Protein AF-A0A3D0TKR8-F1 (afdb_monomer)

pLDDT: mean 88.48, std 5.49, range [61.72, 96.56]

Mean predicted aligned error: 4.97 Å

Sequence (69 aa):
LGTAVLLGVNWFVYIYGVNTNQIVETSLGYFINPLFNVLLGAIFLKERLNYWQSLALGMAALGVLNFLW

Radius of gyration: 14.6 Å; Cα contacts (8 Å, |Δi|>4): 22; chains: 1; bounding box: 24×36×36 Å

Secondary structure (DSSP, 8-state):
-HHHHHHHHHHHHHHHHHHTT-HHHHHHHHHHHHHHHHHHIIIII-----HHHHHHHHHHHHHHHHHT-

Structure (mmCIF, N/CA/C/O backbone):
data_AF-A0A3D0TKR8-F1
#
_entry.id   AF-A0A3D0TKR8-F1
#
loop_
_atom_site.group_PDB
_atom_site.id
_atom_site.type_symbol
_atom_site.label_atom_id
_atom_site.label_alt_id
_atom_site.label_comp_id
_atom_site.label_asym_id
_atom_site.label_entity_id
_atom_site.label_seq_id
_atom_site.pdbx_PDB_ins_code
_atom_site.Cartn_x
_atom_site.Cartn_y
_atom_site.Cartn_z
_atom_site.occupancy
_atom_site.B_iso_or_equiv
_atom_site.auth_seq_id
_atom_site.auth_comp_id
_atom_site.auth_asym_id
_atom_site.auth_atom_id
_atom_site.pdbx_PDB_model_num
ATOM 1 N N . LEU A 1 1 ? -2.104 -24.514 -3.057 1.00 87.00 1 LEU A N 1
ATOM 2 C CA . LEU A 1 1 ? -2.211 -24.051 -4.462 1.00 87.00 1 LEU A CA 1
ATOM 3 C C . LEU A 1 1 ? -2.436 -22.542 -4.555 1.00 87.00 1 LEU A C 1
ATOM 5 O O . LEU A 1 1 ? -1.595 -21.883 -5.141 1.00 87.00 1 LEU A O 1
ATOM 9 N N . GLY A 1 2 ? -3.482 -21.978 -3.933 1.00 91.62 2 GLY A N 1
ATOM 10 C CA . GLY A 1 2 ? -3.758 -20.529 -3.995 1.00 91.62 2 GLY A CA 1
ATOM 11 C C . GLY A 1 2 ? -2.604 -19.628 -3.526 1.00 91.62 2 GLY A C 1
ATOM 12 O O . GLY A 1 2 ? -2.238 -18.693 -4.227 1.00 91.62 2 GLY A O 1
ATOM 13 N N . THR A 1 3 ? -1.953 -19.959 -2.407 1.00 92.94 3 THR A N 1
ATOM 14 C CA . THR A 1 3 ? -0.753 -19.247 -1.927 1.00 92.94 3 THR A CA 1
ATOM 15 C C . THR A 1 3 ? 0.420 -19.328 -2.901 1.00 92.94 3 THR A C 1
ATOM 17 O O . THR A 1 3 ? 1.063 -18.318 -3.150 1.00 92.94 3 THR A O 1
ATOM 20 N N . ALA A 1 4 ? 0.672 -20.498 -3.497 1.00 94.50 4 ALA A N 1
ATOM 21 C CA . ALA A 1 4 ? 1.739 -20.684 -4.483 1.00 94.50 4 ALA A CA 1
ATOM 22 C C . ALA A 1 4 ? 1.492 -19.878 -5.769 1.00 94.50 4 ALA A C 1
ATOM 24 O O . ALA A 1 4 ? 2.429 -19.307 -6.318 1.00 94.50 4 ALA A O 1
ATOM 25 N N . VAL A 1 5 ? 0.235 -19.781 -6.217 1.00 96.56 5 VAL A N 1
ATOM 26 C CA . VAL A 1 5 ? -0.147 -18.937 -7.361 1.00 96.56 5 VAL A CA 1
ATOM 27 C C . VAL A 1 5 ? 0.069 -17.460 -7.037 1.00 96.56 5 VAL A C 1
ATOM 29 O O . VAL A 1 5 ? 0.683 -16.762 -7.834 1.00 96.56 5 VAL A O 1
ATOM 32 N N . LEU A 1 6 ? -0.362 -16.988 -5.862 1.00 93.38 6 LEU A N 1
ATOM 33 C CA . LEU A 1 6 ? -0.150 -15.597 -5.438 1.00 93.38 6 LEU A CA 1
ATOM 34 C C . LEU A 1 6 ? 1.339 -15.234 -5.372 1.00 93.38 6 LEU A C 1
ATOM 36 O O . LEU A 1 6 ? 1.744 -14.192 -5.883 1.00 93.38 6 LEU A O 1
ATOM 40 N N . LEU A 1 7 ? 2.155 -16.116 -4.791 1.00 93.88 7 LEU A N 1
ATOM 41 C CA . LEU A 1 7 ? 3.606 -15.941 -4.714 1.00 93.88 7 LEU A CA 1
ATOM 42 C C . LEU A 1 7 ? 4.247 -15.946 -6.108 1.00 93.88 7 LEU A C 1
ATOM 44 O O . LEU A 1 7 ? 5.088 -15.098 -6.397 1.00 93.88 7 LEU A O 1
ATOM 48 N N . GLY A 1 8 ? 3.812 -16.858 -6.983 1.00 96.12 8 GLY A N 1
ATOM 49 C CA . GLY A 1 8 ? 4.278 -16.941 -8.366 1.00 96.12 8 GLY A CA 1
ATOM 50 C C . GLY A 1 8 ? 3.936 -15.696 -9.185 1.00 96.12 8 GLY A C 1
ATOM 51 O O . GLY A 1 8 ? 4.803 -15.164 -9.871 1.00 96.12 8 GLY A O 1
ATOM 52 N N . VAL A 1 9 ? 2.707 -15.183 -9.071 1.00 94.88 9 VAL A N 1
ATO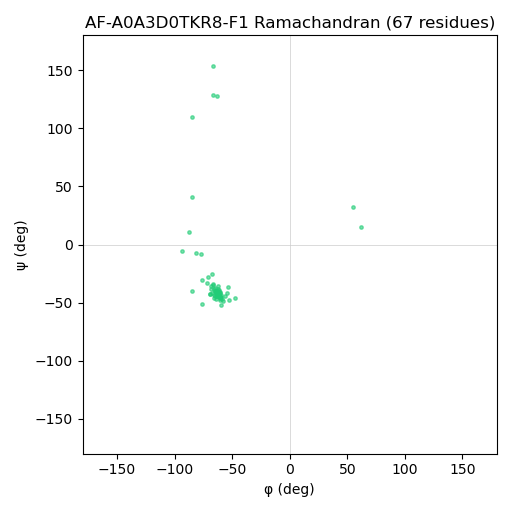M 53 C CA . VAL A 1 9 ? 2.281 -13.938 -9.733 1.00 94.88 9 VAL A CA 1
ATOM 54 C C . VAL A 1 9 ? 3.089 -12.748 -9.220 1.00 94.88 9 VAL A C 1
ATOM 56 O O . VAL A 1 9 ? 3.557 -11.946 -10.023 1.00 94.88 9 VAL A O 1
ATOM 59 N N . ASN A 1 10 ? 3.304 -12.648 -7.905 1.00 92.38 10 ASN A N 1
ATOM 60 C CA . ASN A 1 10 ? 4.099 -11.569 -7.321 1.00 92.38 10 ASN A CA 1
ATOM 61 C C . ASN A 1 10 ? 5.537 -11.556 -7.873 1.00 92.38 10 ASN A C 1
ATOM 63 O O . ASN A 1 10 ? 6.014 -10.519 -8.334 1.00 92.38 10 ASN A O 1
ATOM 67 N N . TRP A 1 11 ? 6.186 -12.722 -7.917 1.00 93.62 11 TRP A N 1
ATOM 68 C CA . TRP A 1 11 ? 7.522 -12.872 -8.498 1.00 93.62 11 TRP A CA 1
ATOM 69 C C . TRP A 1 11 ? 7.563 -12.581 -9.997 1.00 93.62 11 TRP A C 1
ATOM 71 O O . TRP A 1 11 ? 8.495 -11.936 -10.474 1.00 93.62 11 TRP A O 1
ATOM 81 N N . PHE A 1 12 ? 6.557 -13.032 -10.744 1.00 94.25 12 PHE A N 1
ATOM 82 C CA . PHE A 1 12 ? 6.465 -12.771 -12.176 1.00 94.25 12 PHE A CA 1
ATOM 83 C C . PHE A 1 12 ? 6.386 -11.269 -12.473 1.00 94.25 12 PHE A C 1
ATOM 85 O O . PHE A 1 12 ? 7.131 -10.773 -13.315 1.00 94.25 12 PHE A O 1
ATOM 92 N N . VAL A 1 13 ? 5.537 -10.535 -11.745 1.00 91.00 13 VAL A N 1
ATOM 93 C CA . VAL A 1 13 ? 5.395 -9.077 -11.892 1.00 91.00 13 VAL A CA 1
ATOM 94 C C . VAL A 1 13 ? 6.707 -8.359 -11.566 1.00 91.00 13 VAL A C 1
ATOM 96 O O . VAL A 1 13 ? 7.098 -7.457 -12.303 1.00 91.00 13 VAL A O 1
ATOM 99 N N . TYR A 1 14 ? 7.424 -8.794 -10.524 1.00 89.81 14 TYR A N 1
ATOM 100 C CA . TYR A 1 14 ? 8.745 -8.256 -10.189 1.00 89.81 14 TYR A CA 1
ATOM 101 C C . TYR A 1 14 ? 9.756 -8.442 -11.331 1.00 89.81 14 TYR A C 1
ATOM 103 O O . TYR A 1 14 ? 10.379 -7.480 -11.780 1.00 89.81 14 TYR A O 1
ATOM 111 N N . ILE A 1 15 ? 9.893 -9.673 -11.841 1.00 91.50 15 ILE A N 1
ATOM 112 C CA . ILE A 1 15 ? 10.822 -9.987 -12.937 1.00 91.50 15 ILE A CA 1
ATOM 113 C C . ILE A 1 15 ? 10.456 -9.186 -14.191 1.00 91.50 15 ILE A C 1
ATOM 115 O O . ILE A 1 15 ? 11.344 -8.653 -14.857 1.00 91.50 15 ILE A O 1
ATOM 119 N N . TYR A 1 16 ? 9.166 -9.074 -14.503 1.00 93.12 16 TYR A N 1
ATOM 120 C CA . TYR A 1 16 ? 8.677 -8.277 -15.624 1.00 93.12 16 TYR A CA 1
ATOM 121 C C . TYR A 1 16 ? 9.052 -6.792 -15.485 1.00 93.12 16 TYR A C 1
ATOM 123 O O . TYR A 1 16 ? 9.599 -6.209 -16.422 1.00 93.12 16 TYR A O 1
ATOM 131 N N . GLY A 1 17 ? 8.829 -6.191 -14.314 1.00 88.81 17 GLY A N 1
ATOM 132 C CA . GLY A 1 17 ? 9.192 -4.798 -14.040 1.00 88.81 17 GLY A CA 1
ATOM 133 C C . GLY A 1 17 ? 10.694 -4.536 -14.197 1.00 88.81 17 GLY A C 1
ATOM 134 O O . GLY A 1 17 ? 11.105 -3.598 -14.876 1.00 88.81 17 GLY A O 1
ATOM 135 N N . VAL A 1 18 ? 11.542 -5.429 -13.683 1.00 90.12 18 VAL A N 1
ATOM 136 C CA . VAL A 1 18 ? 13.000 -5.310 -13.853 1.00 90.12 18 VAL A CA 1
ATOM 137 C C . VAL A 1 18 ? 13.417 -5.444 -15.324 1.00 90.12 18 VAL A C 1
ATOM 1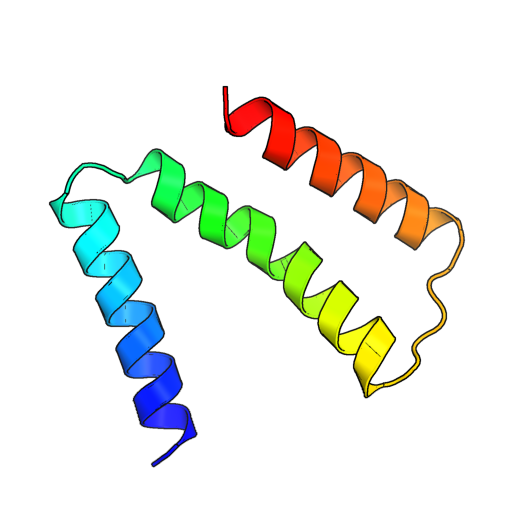39 O O . VAL A 1 18 ? 14.209 -4.636 -15.806 1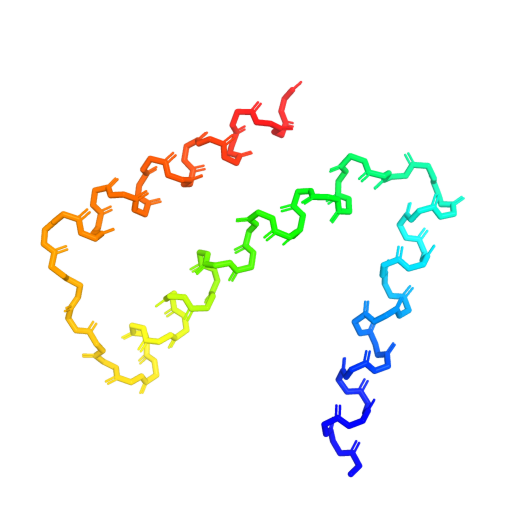.00 90.12 18 VAL A O 1
ATOM 142 N N . ASN A 1 19 ? 12.866 -6.414 -16.064 1.00 92.88 19 ASN A N 1
ATOM 143 C CA . ASN A 1 19 ? 13.206 -6.626 -17.480 1.00 92.88 19 ASN A CA 1
ATOM 144 C C . ASN A 1 19 ? 12.727 -5.490 -18.396 1.00 92.88 19 ASN A C 1
ATOM 146 O O . ASN A 1 19 ? 13.310 -5.265 -19.453 1.00 92.88 19 ASN A O 1
ATOM 150 N N . THR A 1 20 ? 11.685 -4.761 -17.998 1.00 92.31 20 THR A N 1
ATOM 151 C CA . THR A 1 20 ? 11.171 -3.595 -18.733 1.00 92.31 20 THR A CA 1
ATOM 152 C C . THR A 1 20 ? 11.873 -2.286 -18.355 1.00 92.31 20 THR A C 1
ATOM 154 O O . THR A 1 20 ? 11.432 -1.219 -18.772 1.00 92.31 20 THR A O 1
ATOM 157 N N . ASN A 1 21 ? 12.985 -2.352 -17.606 1.00 87.12 21 ASN A N 1
ATOM 158 C CA . ASN A 1 21 ? 13.720 -1.210 -17.041 1.00 87.12 21 ASN A CA 1
ATOM 159 C C . ASN A 1 21 ? 12.906 -0.357 -16.047 1.00 87.12 21 ASN A C 1
ATOM 161 O O . ASN A 1 21 ? 13.346 0.719 -15.650 1.00 87.12 21 ASN A O 1
ATOM 165 N N . GLN A 1 22 ? 11.773 -0.866 -15.564 1.00 87.06 22 GLN A N 1
ATOM 166 C CA . GLN A 1 22 ? 10.906 -0.248 -14.554 1.00 87.06 22 GLN A CA 1
ATOM 167 C C . GLN A 1 22 ? 11.397 -0.568 -13.134 1.00 87.06 22 GLN A C 1
ATOM 169 O O . GLN A 1 22 ? 10.630 -0.892 -12.225 1.00 87.06 22 GLN A O 1
ATOM 174 N N . ILE A 1 23 ? 12.715 -0.542 -12.921 1.00 84.19 23 ILE A N 1
ATOM 175 C CA . ILE A 1 23 ? 13.339 -0.971 -11.658 1.00 84.19 23 ILE A CA 1
ATOM 176 C C . ILE A 1 23 ? 12.936 -0.032 -10.513 1.00 84.19 23 ILE A C 1
ATOM 178 O O . ILE A 1 23 ? 12.670 -0.481 -9.397 1.00 84.19 23 ILE A O 1
ATOM 182 N N . VAL A 1 24 ? 12.845 1.267 -10.802 1.00 83.38 24 VAL A N 1
ATOM 183 C CA . VAL A 1 24 ? 12.439 2.316 -9.856 1.00 83.38 24 VAL A CA 1
ATOM 184 C C . VAL A 1 24 ? 10.986 2.107 -9.411 1.00 83.38 24 VAL A C 1
ATOM 186 O O . VAL A 1 24 ? 10.708 2.067 -8.214 1.00 83.38 24 VAL A O 1
ATOM 189 N N . GLU A 1 25 ? 10.079 1.851 -10.354 1.00 84.25 25 GLU A N 1
ATOM 190 C CA . GLU A 1 25 ? 8.656 1.571 -10.097 1.00 84.25 25 GLU A CA 1
ATOM 191 C C . GLU A 1 25 ? 8.447 0.224 -9.385 1.00 84.25 25 GLU A C 1
ATOM 193 O O . GLU A 1 25 ? 7.615 0.090 -8.486 1.00 84.25 25 GLU A O 1
ATOM 198 N N . THR A 1 2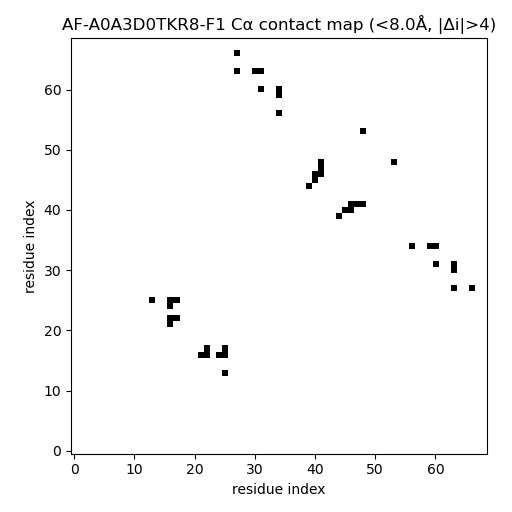6 ? 9.262 -0.776 -9.719 1.00 86.12 26 THR A N 1
ATOM 199 C CA . THR A 1 26 ? 9.249 -2.078 -9.038 1.00 86.12 26 THR A CA 1
ATOM 200 C C . THR A 1 26 ? 9.680 -1.931 -7.575 1.00 86.12 26 THR A C 1
ATOM 202 O O . THR A 1 26 ? 9.082 -2.525 -6.677 1.00 86.12 26 THR A O 1
ATOM 205 N N . SER A 1 27 ? 10.686 -1.091 -7.315 1.00 83.94 27 SER A N 1
ATOM 206 C CA . SER A 1 27 ? 11.174 -0.779 -5.965 1.00 83.94 27 SER A CA 1
ATOM 207 C C . SER A 1 27 ? 10.149 0.030 -5.161 1.00 83.94 27 SER A C 1
ATOM 209 O O . SER A 1 27 ? 9.929 -0.249 -3.983 1.00 83.94 27 SER A O 1
ATOM 211 N N . LEU A 1 28 ? 9.452 0.968 -5.811 1.00 83.75 28 LEU A N 1
ATOM 212 C CA . LEU A 1 28 ? 8.297 1.685 -5.257 1.00 83.75 28 LEU A CA 1
ATOM 213 C C . LEU A 1 28 ? 7.20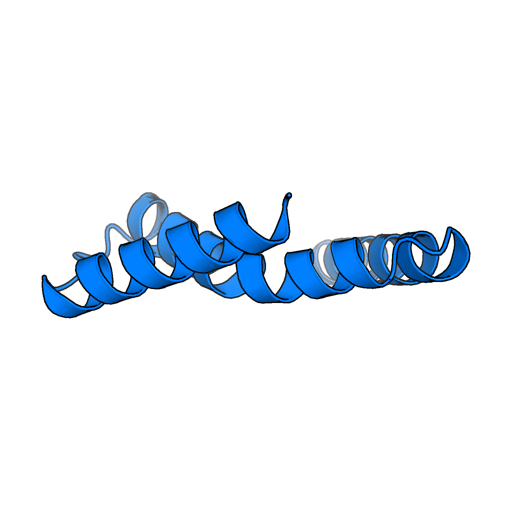3 0.746 -4.760 1.00 83.75 28 LEU A C 1
ATOM 215 O O . LEU A 1 28 ? 6.659 0.954 -3.675 1.00 83.75 28 LEU A O 1
ATOM 219 N N . GLY A 1 29 ? 6.911 -0.313 -5.518 1.00 83.75 29 GLY A N 1
ATOM 220 C CA . GLY A 1 29 ? 5.958 -1.340 -5.107 1.00 83.75 29 GLY A CA 1
ATOM 221 C C . GLY A 1 29 ? 6.281 -1.928 -3.727 1.00 83.75 29 GLY A C 1
ATOM 222 O O . GLY A 1 29 ? 5.375 -2.159 -2.923 1.00 83.75 29 GLY A O 1
ATOM 223 N N . TYR A 1 30 ? 7.562 -2.102 -3.388 1.00 83.94 30 TYR A N 1
ATOM 224 C CA . TYR A 1 30 ? 7.971 -2.568 -2.057 1.00 83.94 30 TYR A CA 1
ATOM 225 C C . TYR A 1 30 ? 7.782 -1.516 -0.961 1.00 83.94 30 TYR A C 1
ATOM 227 O O . TYR A 1 30 ? 7.422 -1.885 0.155 1.00 83.94 30 TYR A O 1
ATOM 235 N N . PHE A 1 31 ? 7.937 -0.226 -1.263 1.00 83.81 31 PHE A N 1
ATOM 236 C CA . PHE A 1 31 ? 7.617 0.849 -0.314 1.00 83.81 31 PHE A CA 1
ATOM 237 C C . PHE A 1 31 ? 6.106 1.010 -0.087 1.00 83.81 31 PHE A C 1
ATOM 239 O O . PHE A 1 31 ? 5.681 1.395 1.001 1.00 83.81 31 PHE A O 1
ATOM 246 N N . ILE A 1 32 ? 5.287 0.656 -1.081 1.00 87.88 32 ILE A N 1
ATOM 247 C CA . ILE A 1 32 ? 3.820 0.662 -0.982 1.00 87.88 32 ILE A CA 1
ATOM 248 C C . ILE A 1 32 ? 3.292 -0.533 -0.171 1.00 87.88 32 ILE A C 1
ATOM 250 O O . ILE A 1 32 ? 2.270 -0.409 0.503 1.00 87.88 32 ILE A O 1
ATOM 254 N N . ASN A 1 33 ? 3.977 -1.681 -0.182 1.00 88.94 33 ASN A N 1
ATOM 255 C CA . ASN A 1 33 ? 3.511 -2.905 0.487 1.00 88.94 33 ASN A CA 1
ATOM 256 C C . ASN A 1 33 ? 3.134 -2.716 1.975 1.00 88.94 33 ASN A C 1
ATOM 258 O O . ASN A 1 33 ? 2.049 -3.150 2.360 1.00 88.94 33 ASN A O 1
ATOM 262 N N . PRO A 1 34 ? 3.945 -2.055 2.826 1.00 86.81 34 PRO A N 1
ATOM 263 C CA . PRO A 1 34 ? 3.579 -1.790 4.218 1.00 86.81 34 PRO A CA 1
ATOM 264 C C . PRO A 1 34 ? 2.314 -0.940 4.362 1.00 86.81 34 PRO A C 1
ATOM 266 O O . PRO A 1 34 ? 1.468 -1.255 5.195 1.00 86.81 34 PRO A O 1
ATOM 269 N N . LEU A 1 35 ? 2.148 0.094 3.527 1.00 89.81 35 LEU A N 1
ATOM 270 C CA . LEU A 1 35 ? 0.936 0.921 3.505 1.00 89.81 35 LEU A CA 1
ATOM 271 C C . LEU A 1 35 ? -0.286 0.063 3.170 1.00 89.81 35 LEU A C 1
ATOM 273 O O . LEU A 1 35 ? -1.304 0.133 3.856 1.00 89.81 35 LEU A O 1
ATOM 277 N N . PHE A 1 36 ? -0.159 -0.783 2.146 1.00 90.94 36 PHE A N 1
ATOM 278 C CA . PHE A 1 36 ? -1.229 -1.665 1.697 1.00 90.94 36 PHE A CA 1
ATOM 279 C C . PHE A 1 36 ? -1.586 -2.715 2.755 1.00 90.94 36 PHE A C 1
ATOM 281 O O . PHE A 1 36 ? -2.761 -2.911 3.052 1.00 90.94 36 PHE A O 1
ATOM 288 N N . ASN A 1 37 ? -0.587 -3.328 3.394 1.00 89.94 37 ASN A N 1
ATOM 289 C CA . ASN A 1 37 ? -0.790 -4.294 4.473 1.00 89.94 37 ASN A CA 1
ATOM 290 C C . ASN A 1 37 ? -1.497 -3.668 5.682 1.00 89.94 37 ASN A C 1
ATOM 292 O O . ASN A 1 37 ? -2.425 -4.273 6.215 1.00 89.94 37 ASN A O 1
ATOM 296 N N . VAL A 1 38 ? -1.111 -2.453 6.089 1.00 90.50 38 VAL A N 1
ATOM 297 C CA . VAL A 1 38 ? -1.775 -1.730 7.188 1.00 90.50 38 VAL A CA 1
ATOM 298 C C . VAL A 1 38 ? -3.214 -1.376 6.820 1.00 90.50 38 VAL A C 1
ATOM 300 O O . VAL A 1 38 ? -4.112 -1.502 7.647 1.00 90.50 38 VAL A O 1
ATOM 303 N N . LEU A 1 39 ? -3.456 -0.969 5.574 1.00 89.38 39 LEU A N 1
ATOM 304 C CA . LEU A 1 39 ? -4.787 -0.615 5.088 1.00 89.38 39 LEU A CA 1
ATOM 305 C C . LEU A 1 39 ? -5.706 -1.846 5.030 1.00 89.38 39 LEU A C 1
ATOM 307 O O . LEU A 1 39 ? -6.848 -1.784 5.484 1.00 89.38 39 LEU A O 1
ATOM 311 N N . LEU A 1 40 ? -5.193 -2.988 4.564 1.00 91.81 40 LEU A N 1
ATOM 312 C CA . LEU A 1 40 ? -5.892 -4.271 4.646 1.00 91.81 40 LEU A CA 1
ATOM 313 C C . LEU A 1 40 ? -6.161 -4.673 6.105 1.00 91.81 40 LEU A C 1
ATOM 315 O O . LEU A 1 40 ? -7.281 -5.066 6.422 1.00 91.81 40 LEU A O 1
ATOM 319 N N . GLY A 1 41 ? -5.187 -4.525 7.007 1.00 90.88 41 GLY A N 1
ATOM 320 C CA . GLY A 1 41 ? -5.367 -4.780 8.441 1.00 90.88 41 GLY A CA 1
ATOM 321 C C . GLY A 1 41 ? -6.473 -3.918 9.057 1.00 90.88 41 GLY A C 1
ATOM 322 O O . GLY A 1 41 ? -7.408 -4.428 9.676 1.00 90.88 41 GLY A O 1
ATOM 323 N N . ALA A 1 42 ? -6.453 -2.616 8.785 1.00 89.19 42 ALA A N 1
ATOM 324 C CA . ALA A 1 42 ? -7.466 -1.682 9.262 1.00 89.19 42 ALA A CA 1
ATOM 325 C C . ALA A 1 42 ? -8.875 -2.011 8.731 1.00 89.19 42 ALA A C 1
ATOM 327 O O . ALA A 1 42 ? -9.844 -1.913 9.482 1.00 89.19 42 ALA A O 1
ATOM 328 N N . ILE A 1 43 ? -9.010 -2.433 7.466 1.00 91.00 43 ILE A N 1
ATOM 329 C CA . ILE A 1 43 ? -10.313 -2.761 6.860 1.00 91.00 43 ILE A CA 1
ATOM 330 C C . ILE A 1 43 ? -10.833 -4.124 7.333 1.00 91.00 43 ILE A C 1
ATOM 332 O O . ILE A 1 43 ? -11.981 -4.230 7.769 1.00 91.00 43 ILE A O 1
ATOM 336 N N . PHE A 1 44 ? -10.014 -5.173 7.237 1.00 94.88 44 PHE A N 1
ATOM 337 C CA . PHE A 1 44 ? -10.451 -6.551 7.469 1.00 94.88 44 PHE A CA 1
ATOM 338 C C . PHE A 1 44 ? -10.417 -6.942 8.947 1.00 94.88 44 PHE A C 1
ATOM 340 O O . PHE A 1 44 ? -11.335 -7.611 9.420 1.00 94.88 44 PHE A O 1
ATOM 347 N N . LEU A 1 45 ? -9.390 -6.510 9.684 1.00 91.69 45 LEU A N 1
ATOM 348 C CA . LEU A 1 45 ? -9.230 -6.818 11.107 1.00 91.69 45 LEU A CA 1
ATOM 349 C C . LEU A 1 45 ? -9.822 -5.720 12.009 1.00 91.69 45 LEU A C 1
ATOM 351 O O . LEU A 1 45 ? -9.899 -5.910 13.222 1.00 91.69 45 LEU A O 1
ATOM 355 N N . LYS A 1 46 ? -10.295 -4.599 11.435 1.00 86.88 46 LYS A N 1
ATOM 356 C CA . LYS A 1 46 ? -10.825 -3.430 12.167 1.00 86.88 46 LYS A CA 1
ATOM 357 C C . LYS A 1 46 ? -9.835 -2.884 13.200 1.00 86.88 46 LYS A C 1
ATOM 359 O O . LYS A 1 46 ? -10.235 -2.377 14.253 1.00 86.88 46 LYS A O 1
ATOM 364 N N . GLU A 1 47 ? -8.543 -2.996 12.904 1.00 86.69 47 GLU A N 1
ATOM 365 C CA . GLU A 1 47 ? -7.487 -2.488 13.769 1.00 86.69 47 GLU A CA 1
ATOM 366 C C . GLU A 1 47 ? -7.592 -0.966 13.888 1.00 86.69 47 GLU A C 1
ATOM 368 O O . GLU A 1 47 ? -7.659 -0.235 12.897 1.00 86.69 47 GLU A O 1
ATOM 373 N N . ARG A 1 48 ? -7.624 -0.473 15.130 1.00 84.12 48 ARG A N 1
ATOM 374 C CA . ARG A 1 48 ? -7.594 0.964 15.398 1.00 84.12 48 ARG A CA 1
ATOM 375 C C . ARG A 1 48 ? -6.150 1.431 15.405 1.00 84.12 48 ARG A C 1
ATOM 377 O O . ARG A 1 48 ? -5.410 1.137 16.340 1.00 84.12 48 ARG A O 1
ATOM 384 N N . LEU A 1 49 ? -5.781 2.187 14.378 1.00 84.81 49 LEU A N 1
ATOM 385 C CA . LEU A 1 49 ? -4.477 2.829 14.311 1.00 84.81 49 LEU A CA 1
ATOM 386 C C . LEU A 1 49 ? -4.367 3.895 15.401 1.00 84.81 49 LEU A C 1
ATOM 388 O O . LEU A 1 49 ? -5.234 4.762 15.543 1.00 84.81 49 LEU A O 1
ATOM 392 N N . ASN A 1 50 ? -3.286 3.830 16.173 1.00 90.19 50 ASN A N 1
ATOM 393 C CA . ASN A 1 50 ? -2.949 4.894 17.108 1.00 90.19 50 ASN A CA 1
ATOM 394 C C . ASN A 1 50 ? -2.589 6.170 16.324 1.00 90.19 50 ASN A C 1
ATOM 396 O O . ASN A 1 50 ? -2.100 6.095 15.197 1.00 90.19 50 ASN A O 1
ATOM 400 N N . TYR A 1 51 ? -2.769 7.341 16.933 1.00 90.38 51 TYR A N 1
ATOM 401 C CA . TYR A 1 51 ? -2.494 8.645 16.327 1.00 90.38 51 TYR A CA 1
ATOM 402 C C . TYR A 1 51 ? -1.117 8.701 15.645 1.00 90.38 51 TYR A C 1
ATOM 404 O O . TYR A 1 51 ? -1.011 9.092 14.487 1.00 90.38 51 TYR A O 1
ATOM 412 N N . TRP A 1 52 ? -0.073 8.208 16.318 1.00 91.88 52 TRP A N 1
ATOM 413 C CA . TRP A 1 52 ? 1.288 8.156 15.775 1.00 91.88 52 TRP A CA 1
ATOM 414 C C . TRP A 1 52 ? 1.454 7.199 14.589 1.00 91.88 52 TRP A C 1
ATOM 416 O O . TRP A 1 52 ? 2.227 7.494 13.681 1.00 91.88 52 TRP A O 1
ATOM 426 N N . GLN A 1 53 ? 0.722 6.081 14.564 1.00 88.62 53 GLN A N 1
ATOM 427 C CA . GLN A 1 53 ? 0.740 5.147 13.434 1.00 88.62 53 GLN A CA 1
ATOM 428 C C . GLN A 1 53 ? 0.069 5.769 12.213 1.00 88.62 53 GLN A C 1
ATOM 430 O O . GLN A 1 53 ? 0.622 5.689 11.123 1.00 88.62 53 GLN A O 1
ATOM 435 N N . SER A 1 54 ? -1.065 6.452 12.394 1.00 88.06 54 SER A N 1
ATOM 436 C CA . SER A 1 54 ? -1.723 7.194 11.312 1.00 88.06 54 SER A CA 1
ATOM 437 C C . SER A 1 54 ? -0.839 8.316 10.766 1.00 88.06 54 SER A C 1
ATOM 439 O O . SER A 1 54 ? -0.788 8.526 9.557 1.00 88.06 54 SER A O 1
ATOM 441 N N . LEU A 1 55 ? -0.100 9.007 11.638 1.00 92.31 55 LEU A N 1
ATOM 442 C CA . LEU A 1 55 ? 0.817 10.077 11.241 1.00 92.31 55 LEU A CA 1
ATOM 443 C C . LEU A 1 55 ? 2.028 9.525 10.467 1.00 92.31 55 LEU A C 1
ATOM 445 O O . LEU A 1 55 ? 2.387 10.065 9.423 1.00 92.31 55 LEU A O 1
ATOM 449 N N . ALA A 1 56 ? 2.605 8.406 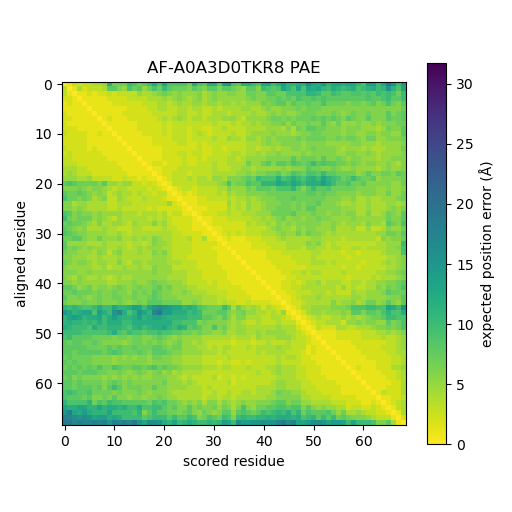10.918 1.00 89.44 56 ALA A N 1
ATOM 450 C CA . ALA A 1 56 ? 3.659 7.693 10.195 1.00 89.44 56 ALA A CA 1
ATOM 451 C C . ALA A 1 56 ? 3.171 7.150 8.842 1.00 89.44 56 ALA A C 1
ATOM 453 O O . ALA A 1 56 ? 3.884 7.262 7.848 1.00 89.44 56 ALA A O 1
ATOM 454 N N . LEU A 1 57 ? 1.943 6.621 8.786 1.00 89.75 57 LEU A N 1
ATOM 455 C CA . LEU A 1 57 ? 1.313 6.154 7.551 1.00 89.75 57 LEU A CA 1
ATOM 456 C C . LEU A 1 57 ? 1.123 7.308 6.559 1.00 89.75 57 LEU A C 1
ATOM 458 O O . LEU A 1 57 ? 1.447 7.166 5.384 1.00 89.75 57 LEU A O 1
ATOM 462 N N . GLY A 1 58 ? 0.660 8.465 7.043 1.00 90.62 58 GLY A N 1
ATOM 463 C CA . GLY A 1 58 ? 0.534 9.685 6.247 1.00 90.62 58 GLY A CA 1
ATOM 464 C C . GLY A 1 58 ? 1.877 10.158 5.691 1.00 90.62 58 GLY A C 1
ATOM 465 O O . GLY A 1 58 ? 1.980 10.439 4.501 1.00 90.62 58 GLY A O 1
ATOM 466 N N . MET A 1 59 ? 2.929 10.176 6.516 1.00 90.69 59 MET A N 1
ATOM 467 C CA . MET A 1 59 ? 4.284 10.515 6.065 1.00 90.69 59 MET A CA 1
ATOM 468 C C . MET A 1 59 ? 4.824 9.521 5.030 1.00 90.69 59 MET A C 1
ATOM 470 O O . MET A 1 59 ? 5.367 9.938 4.010 1.00 90.69 59 MET A O 1
ATOM 474 N N . ALA A 1 60 ? 4.643 8.217 5.254 1.00 88.38 60 ALA A N 1
ATOM 475 C CA . ALA A 1 60 ? 5.056 7.187 4.306 1.00 88.38 60 ALA A CA 1
ATOM 476 C C . ALA A 1 60 ? 4.300 7.307 2.971 1.00 88.38 60 ALA A C 1
ATOM 478 O O . ALA A 1 60 ? 4.915 7.210 1.912 1.00 88.38 60 ALA A O 1
ATOM 479 N N . ALA A 1 61 ? 2.994 7.596 3.003 1.00 88.69 61 ALA A N 1
ATOM 480 C CA . ALA A 1 61 ? 2.197 7.821 1.799 1.00 88.69 61 ALA A CA 1
ATOM 481 C C . ALA A 1 61 ? 2.674 9.054 1.013 1.00 88.69 61 ALA A C 1
ATOM 483 O O . ALA A 1 61 ? 2.805 8.991 -0.207 1.00 88.69 61 ALA A O 1
ATOM 484 N N . LEU A 1 62 ? 2.994 10.154 1.703 1.00 90.75 62 LEU A N 1
ATOM 485 C CA . LEU A 1 62 ? 3.563 11.352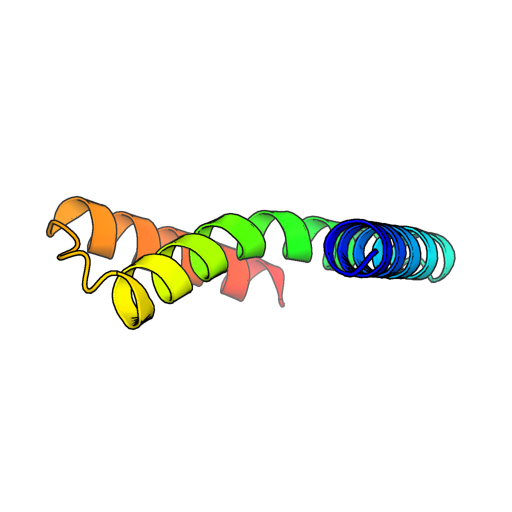 1.077 1.00 90.75 62 LEU A CA 1
ATOM 486 C C . LEU A 1 62 ? 4.939 11.084 0.451 1.00 90.75 62 LEU A C 1
ATOM 488 O O . LEU A 1 62 ? 5.204 11.560 -0.650 1.00 90.75 62 LEU A O 1
ATOM 492 N N . GLY A 1 63 ? 5.792 10.298 1.114 1.00 87.19 63 GLY A N 1
ATOM 493 C CA . GLY A 1 63 ? 7.092 9.895 0.573 1.00 87.19 63 GLY A CA 1
ATOM 494 C C . GLY A 1 63 ? 6.964 9.081 -0.716 1.00 87.19 63 GLY A C 1
ATOM 495 O O . GLY A 1 63 ? 7.654 9.360 -1.692 1.00 87.19 63 GLY A O 1
ATOM 496 N N . VAL A 1 64 ? 6.024 8.132 -0.755 1.00 85.38 64 VAL A N 1
ATOM 497 C CA . VAL A 1 64 ? 5.713 7.368 -1.975 1.00 85.38 64 VAL A CA 1
ATOM 498 C C . VAL A 1 64 ? 5.199 8.287 -3.086 1.00 85.38 64 VAL A C 1
ATOM 500 O O . VAL A 1 64 ? 5.645 8.163 -4.222 1.00 85.38 64 VAL A O 1
ATOM 503 N N . LEU A 1 65 ? 4.296 9.224 -2.774 1.00 84.44 65 LEU A N 1
ATOM 504 C CA . LEU A 1 65 ? 3.765 10.177 -3.755 1.00 84.44 65 LEU A CA 1
ATOM 505 C C . LEU A 1 65 ? 4.849 11.083 -4.347 1.00 84.44 65 LEU A C 1
ATOM 507 O O . LEU A 1 65 ? 4.778 11.413 -5.527 1.00 84.44 65 LEU A O 1
ATOM 511 N N . ASN A 1 66 ? 5.844 11.483 -3.552 1.00 83.19 66 ASN A N 1
ATOM 512 C CA . ASN A 1 66 ? 6.962 12.282 -4.046 1.00 83.19 66 ASN A CA 1
ATOM 513 C C . ASN A 1 66 ? 7.840 11.501 -5.028 1.00 83.19 66 ASN A C 1
ATOM 515 O O . ASN A 1 66 ? 8.317 12.078 -5.992 1.00 83.19 66 ASN A O 1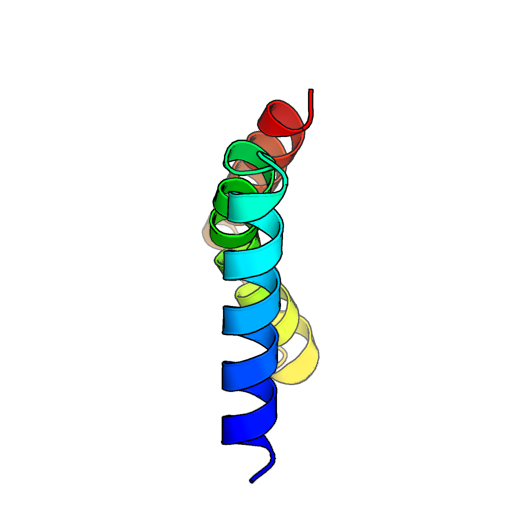
ATOM 519 N N . PHE A 1 67 ? 8.003 10.197 -4.813 1.00 75.38 67 PHE A N 1
ATOM 520 C CA . PHE A 1 67 ? 8.811 9.335 -5.673 1.00 75.38 67 PHE A CA 1
ATOM 521 C C . PHE A 1 67 ? 8.098 8.962 -6.995 1.00 75.38 67 PHE A C 1
ATOM 523 O O . PHE A 1 67 ? 8.712 8.369 -7.875 1.00 75.38 67 PHE A O 1
ATOM 530 N N . LEU A 1 68 ? 6.806 9.296 -7.147 1.00 70.00 68 LEU A N 1
ATOM 531 C CA . LEU A 1 68 ? 6.042 9.126 -8.395 1.00 70.00 68 LEU A CA 1
ATOM 532 C C . LEU A 1 68 ? 6.264 10.258 -9.422 1.00 70.00 68 LEU A C 1
ATOM 534 O O . LEU A 1 68 ? 5.757 10.145 -10.538 1.00 70.00 68 LEU A O 1
ATOM 538 N N . TRP A 1 69 ? 6.969 11.331 -9.050 1.00 61.72 69 TRP A N 1
ATOM 539 C CA . TRP A 1 69 ? 7.312 12.483 -9.898 1.00 61.72 69 TRP A CA 1
ATOM 540 C C . TRP A 1 69 ? 8.817 12.544 -10.154 1.00 61.72 69 TRP A C 1
ATOM 542 O O . TRP A 1 69 ? 9.189 12.979 -11.267 1.00 61.72 69 TRP A O 1
#

Foldseek 3Di:
DVVVVVVVVLVVVLVVCVVVVVPLVSVLVVLCVVLVVVVCCCVVVVDDDDPVRVVVSVVSVVVSVVSVD

Solvent-accessible surface area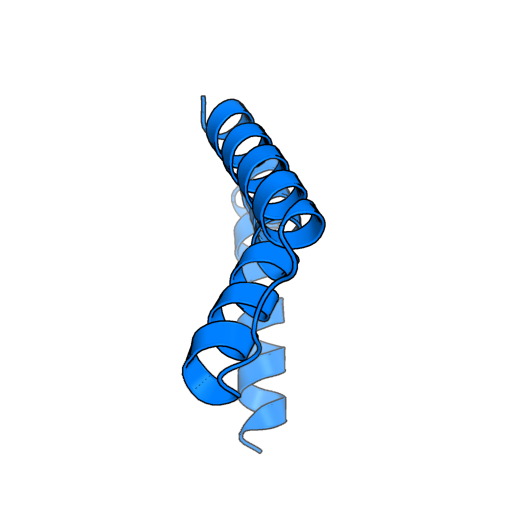 (backbone atoms only — not comparable to full-atom values): 3954 Å² total; per-residue (Å²): 107,72,68,58,51,53,52,50,51,54,51,50,55,49,54,49,26,48,75,70,71,36,46,68,62,47,52,47,51,62,68,44,44,62,58,50,51,51,50,49,39,35,68,76,71,61,52,80,73,51,72,68,54,51,50,50,49,52,51,52,49,51,54,54,58,58,74,76,111